Protein AF-0000000074626611 (afdb_homodimer)

Structure (mmCIF, N/CA/C/O backbone):
data_AF-0000000074626611-model_v1
#
loop_
_entity.id
_entity.type
_entity.pdbx_description
1 polymer 'F5/8 type C domain-containing protein'
#
loop_
_atom_site.group_PDB
_atom_site.id
_atom_site.type_symbol
_atom_site.label_atom_id
_atom_site.label_alt_id
_atom_site.label_comp_id
_atom_site.label_asym_id
_atom_site.label_entity_id
_atom_site.label_seq_id
_atom_site.pdbx_PDB_ins_code
_atom_site.Cartn_x
_atom_site.Cartn_y
_atom_site.Cartn_z
_atom_site.occupancy
_atom_site.B_iso_or_equiv
_atom_site.auth_seq_id
_atom_site.auth_comp_id
_atom_site.auth_asym_id
_atom_site.auth_atom_id
_atom_site.pdbx_PDB_model_num
ATOM 1 N N . ARG A 1 1 ? -5.703 -9.719 -15.398 1 90.56 1 ARG A N 1
ATOM 2 C CA . ARG A 1 1 ? -6.871 -9.852 -14.531 1 90.56 1 ARG A CA 1
ATOM 3 C C . ARG A 1 1 ? -6.562 -9.375 -13.117 1 90.56 1 ARG A C 1
ATOM 5 O O . ARG A 1 1 ? -5.52 -9.727 -12.555 1 90.56 1 ARG A O 1
ATOM 12 N N . ASN A 1 2 ? -7.426 -8.57 -12.578 1 96.38 2 ASN A N 1
ATOM 13 C CA . ASN A 1 2 ? -7.273 -8.117 -11.203 1 96.38 2 ASN A CA 1
ATOM 14 C C . ASN A 1 2 ? -7.855 -9.117 -10.211 1 96.38 2 ASN A C 1
ATOM 16 O O . ASN A 1 2 ? -9.062 -9.141 -9.984 1 96.38 2 ASN A O 1
ATOM 20 N N . VAL A 1 3 ? -7.059 -9.812 -9.555 1 96.94 3 VAL A N 1
ATOM 21 C CA . VAL A 1 3 ? -7.488 -10.883 -8.664 1 96.94 3 VAL A CA 1
ATOM 22 C C . VAL A 1 3 ? -7.785 -10.32 -7.277 1 96.94 3 VAL A C 1
ATOM 24 O O . VAL A 1 3 ? -8.344 -11.008 -6.422 1 96.94 3 VAL A O 1
ATOM 27 N N . ALA A 1 4 ? -7.371 -9.094 -7.004 1 97.56 4 ALA A N 1
ATOM 28 C CA . ALA A 1 4 ? -7.617 -8.469 -5.707 1 97.56 4 ALA A CA 1
ATOM 29 C C . ALA A 1 4 ? -9.055 -7.969 -5.609 1 97.56 4 ALA A C 1
ATOM 31 O O . ALA A 1 4 ? -9.547 -7.699 -4.512 1 97.56 4 ALA A O 1
ATOM 32 N N . LEU A 1 5 ? -9.719 -7.754 -6.797 1 97.25 5 LEU A N 1
ATOM 33 C CA . LEU A 1 5 ? -11.016 -7.102 -6.852 1 97.25 5 LEU A CA 1
ATOM 34 C C . LEU A 1 5 ? -12.016 -7.797 -5.934 1 97.25 5 LEU A C 1
ATOM 36 O O . LEU A 1 5 ? -12.297 -8.984 -6.098 1 97.25 5 LEU A O 1
ATOM 40 N N . LYS A 1 6 ? -12.477 -7.055 -4.887 1 97.19 6 LYS A N 1
ATOM 41 C CA . LYS A 1 6 ? -13.539 -7.438 -3.963 1 97.19 6 LYS A CA 1
ATOM 42 C C . LYS A 1 6 ? -13.133 -8.633 -3.113 1 97.19 6 LYS A C 1
ATOM 44 O O . LYS A 1 6 ? -13.977 -9.398 -2.648 1 97.19 6 LYS A O 1
ATOM 49 N N . GLN A 1 7 ? -11.812 -8.961 -3.033 1 98.12 7 GLN A N 1
ATOM 50 C CA . GLN A 1 7 ? -11.328 -9.984 -2.117 1 98.12 7 GLN A CA 1
ATOM 51 C C . GLN A 1 7 ? -11.383 -9.5 -0.671 1 98.12 7 GLN A C 1
ATOM 53 O O . GLN A 1 7 ? -11.648 -8.328 -0.412 1 98.12 7 GLN A O 1
ATOM 58 N N . SER A 1 8 ? -11.258 -10.438 0.218 1 98.25 8 SER A N 1
ATOM 59 C CA . SER A 1 8 ? -11.281 -10.125 1.643 1 98.25 8 SER A CA 1
ATOM 60 C C . SER A 1 8 ? -10.125 -9.211 2.033 1 98.25 8 SER A C 1
ATOM 62 O O . SER A 1 8 ? -8.992 -9.43 1.612 1 98.25 8 SER A O 1
ATOM 64 N N . THR A 1 9 ? -10.414 -8.188 2.789 1 98 9 THR A N 1
ATOM 65 C CA . THR A 1 9 ? -9.406 -7.262 3.299 1 98 9 THR A CA 1
ATOM 66 C C . THR A 1 9 ? -9.648 -6.957 4.773 1 98 9 THR A C 1
ATOM 68 O O . THR A 1 9 ? -10.766 -7.137 5.273 1 98 9 THR A O 1
ATOM 71 N N . ASN A 1 10 ? -8.609 -6.605 5.48 1 97.31 10 ASN A N 1
ATOM 72 C CA . ASN A 1 10 ? -8.617 -6.117 6.855 1 97.31 10 ASN A CA 1
ATOM 73 C C . ASN A 1 10 ? -7.57 -5.023 7.066 1 97.31 10 ASN A C 1
ATOM 75 O O . ASN A 1 10 ? -6.699 -4.82 6.223 1 97.31 10 ASN A O 1
ATOM 79 N N . GLN A 1 11 ? -7.738 -4.305 8.133 1 94.31 11 GLN A N 1
ATOM 80 C CA . GLN A 1 11 ? -6.734 -3.309 8.5 1 94.31 11 GLN A CA 1
ATOM 81 C C . GLN A 1 11 ? -6.656 -3.133 10.008 1 94.31 11 GLN A C 1
ATOM 83 O O . GLN A 1 11 ? -7.574 -3.531 10.734 1 94.31 11 GLN A O 1
ATOM 88 N N . SER A 1 12 ? -5.578 -2.631 10.445 1 91.81 12 SER A N 1
ATOM 89 C CA . SER A 1 12 ? -5.27 -2.586 11.867 1 91.81 12 SER A CA 1
ATOM 90 C C . SER A 1 12 ? -6.273 -1.724 12.625 1 91.81 12 SER A C 1
ATOM 92 O O . SER A 1 12 ? -6.562 -1.98 13.797 1 91.81 12 SER A O 1
ATOM 94 N N . SER A 1 13 ? -6.695 -0.647 11.992 1 90.06 13 SER A N 1
ATOM 95 C CA . SER A 1 13 ? -7.66 0.293 12.562 1 90.06 13 SER A CA 1
ATOM 96 C C . SER A 1 13 ? -8.328 1.122 11.469 1 90.06 13 SER A C 1
ATOM 98 O O . SER A 1 13 ? -7.945 1.041 10.297 1 90.06 13 SER A O 1
ATOM 100 N N . ASN A 1 14 ? -9.352 1.769 11.805 1 88.88 14 ASN A N 1
ATOM 101 C CA . ASN A 1 14 ? -9.984 2.725 10.906 1 88.88 14 ASN A CA 1
ATOM 102 C C . ASN A 1 14 ? -9.758 4.164 11.359 1 88.88 14 ASN A C 1
ATOM 104 O O . ASN A 1 14 ? -9.656 4.43 12.562 1 88.88 14 ASN A O 1
ATOM 108 N N . PHE A 1 15 ? -9.648 5.031 10.375 1 86.38 15 PHE A N 1
ATOM 109 C CA . PHE A 1 15 ? -9.578 6.449 10.719 1 86.38 15 PHE A CA 1
ATOM 110 C C . PHE A 1 15 ? -10.891 6.922 11.328 1 86.38 15 PHE A C 1
ATOM 112 O O . PHE A 1 15 ? -11.945 6.816 10.695 1 86.38 15 PHE A O 1
ATOM 119 N N . PRO A 1 16 ? -10.797 7.441 12.547 1 85.56 16 PRO A N 1
ATOM 120 C CA . PRO A 1 16 ? -12.031 7.656 13.305 1 85.56 16 PRO A CA 1
ATOM 121 C C . PRO A 1 16 ? -12.914 8.75 12.703 1 85.56 16 PRO A C 1
ATOM 123 O O . PRO A 1 16 ? -14.117 8.789 12.961 1 85.56 16 PRO A O 1
ATOM 126 N N . PHE A 1 17 ? -12.422 9.633 11.883 1 86.06 17 PHE A N 1
ATOM 127 C CA . PHE A 1 17 ? -13.203 10.758 11.375 1 86.06 17 PHE A CA 1
ATOM 128 C C . PHE A 1 17 ? -13.758 10.438 9.992 1 86.06 17 PHE A C 1
ATOM 130 O O . PHE A 1 17 ? -14.281 11.328 9.305 1 86.06 17 PHE A O 1
ATOM 137 N N . TRP A 1 18 ? -13.602 9.258 9.516 1 86 18 TRP A N 1
ATOM 138 C CA . TRP A 1 18 ? -14.172 8.805 8.258 1 86 18 TRP A CA 1
ATOM 139 C C . TRP A 1 18 ? -15.312 7.816 8.5 1 86 18 TRP A C 1
ATOM 141 O O . TRP A 1 18 ? -15.375 7.18 9.547 1 86 18 TRP A O 1
ATOM 151 N N . PRO A 1 19 ? -16.219 7.734 7.551 1 88.44 19 PRO A N 1
ATOM 152 C CA . PRO A 1 19 ? -17.297 6.758 7.711 1 88.44 19 PRO A CA 1
ATOM 153 C C . PRO A 1 19 ? -16.797 5.316 7.727 1 88.44 19 PRO A C 1
ATOM 155 O O . PRO A 1 19 ? -15.75 5.023 7.152 1 88.44 19 PRO A O 1
ATOM 158 N N . PRO A 1 20 ? -17.594 4.426 8.359 1 85.38 20 PRO A N 1
ATOM 159 C CA . PRO A 1 20 ? -17.203 3.018 8.43 1 85.38 20 PRO A CA 1
ATOM 160 C C . PRO A 1 20 ? -17.016 2.389 7.051 1 85.38 20 PRO A C 1
ATOM 162 O O . PRO A 1 20 ? -16.281 1.413 6.906 1 85.38 20 PRO A O 1
ATOM 165 N N . GLU A 1 21 ? -17.656 2.947 6.055 1 85.88 21 GLU A N 1
ATOM 166 C CA . GLU A 1 21 ? -17.578 2.422 4.695 1 85.88 21 GLU A CA 1
ATOM 167 C C . GLU A 1 21 ? -16.203 2.688 4.078 1 85.88 21 GLU A C 1
ATOM 169 O O . GLU A 1 21 ? -15.852 2.1 3.051 1 85.88 21 GLU A O 1
ATOM 174 N N . SER A 1 22 ? -15.461 3.607 4.73 1 85.12 22 SER A N 1
ATOM 175 C CA . SER A 1 22 ? -14.102 3.893 4.277 1 85.12 22 SER A CA 1
ATOM 176 C C . SER A 1 22 ? -13.102 2.895 4.852 1 85.12 22 SER A C 1
ATOM 178 O O . SER A 1 22 ? -12.031 3.281 5.32 1 85.12 22 SER A O 1
ATOM 180 N N . GLY A 1 23 ? -13.508 1.649 4.887 1 90.94 23 GLY A N 1
ATOM 181 C CA . GLY A 1 23 ? -12.688 0.62 5.5 1 90.94 23 GLY A CA 1
ATOM 182 C C . GLY A 1 23 ? -11.711 -0.021 4.535 1 90.94 23 GLY A C 1
ATOM 183 O O . GLY A 1 23 ? -11.406 0.547 3.482 1 90.94 23 GLY A O 1
ATOM 184 N N . ALA A 1 24 ? -11.195 -1.155 4.844 1 95.12 24 ALA A N 1
ATOM 185 C CA . ALA A 1 24 ? -10.133 -1.854 4.133 1 95.12 24 ALA A CA 1
ATOM 186 C C . ALA A 1 24 ? -10.562 -2.221 2.715 1 95.12 24 ALA A C 1
ATOM 188 O O . ALA A 1 24 ? -9.75 -2.205 1.786 1 95.12 24 ALA A O 1
ATOM 189 N N . SER A 1 25 ? -11.836 -2.414 2.5 1 95.81 25 SER A N 1
ATOM 190 C CA . SER A 1 25 ? -12.328 -2.967 1.242 1 95.81 25 SER A CA 1
ATOM 191 C C . SER A 1 25 ? -12.305 -1.921 0.133 1 95.81 25 SER A C 1
ATOM 193 O O . SER A 1 25 ? -12.375 -2.262 -1.05 1 95.81 25 SER A O 1
ATOM 195 N N . VAL A 1 26 ? -12.258 -0.62 0.477 1 93.12 26 VAL A N 1
ATOM 196 C CA . VAL A 1 26 ? -12.289 0.437 -0.528 1 93.12 26 VAL A CA 1
ATOM 197 C C . VAL A 1 26 ? -11.023 0.383 -1.379 1 93.12 26 VAL A C 1
ATOM 199 O O . VAL A 1 26 ? -11.008 0.864 -2.514 1 93.12 26 VAL A O 1
ATOM 202 N N . ALA A 1 27 ? -10 -0.263 -0.872 1 93.25 27 ALA A N 1
ATOM 203 C CA . ALA A 1 27 ? -8.727 -0.346 -1.583 1 93.25 27 ALA A CA 1
ATOM 204 C C . ALA A 1 27 ? -8.789 -1.384 -2.699 1 93.25 27 ALA A C 1
ATOM 206 O O . ALA A 1 27 ? -7.883 -1.464 -3.533 1 93.25 27 ALA A O 1
ATOM 207 N N . VAL A 1 28 ? -9.859 -2.279 -2.719 1 96.5 28 VAL A N 1
ATOM 208 C CA . VAL A 1 28 ? -9.906 -3.338 -3.721 1 96.5 28 VAL A CA 1
ATOM 209 C C . VAL A 1 28 ? -11.266 -3.334 -4.418 1 96.5 28 VAL A C 1
ATOM 211 O O . VAL A 1 28 ? -11.781 -4.391 -4.789 1 96.5 28 VAL A O 1
ATOM 214 N N . ASP A 1 29 ? -11.828 -2.121 -4.504 1 94.12 29 ASP A N 1
ATOM 215 C CA . ASP A 1 29 ? -13.156 -2.012 -5.09 1 94.12 29 ASP A CA 1
ATOM 216 C C . ASP A 1 29 ? -13.078 -1.745 -6.594 1 94.12 29 ASP A C 1
ATOM 218 O O . ASP A 1 29 ? -14.102 -1.569 -7.258 1 94.12 29 ASP A O 1
ATOM 222 N N . GLY A 1 30 ? -11.828 -1.655 -7.152 1 91.44 30 GLY A N 1
ATOM 223 C CA . GLY A 1 30 ? -11.633 -1.506 -8.586 1 91.44 30 GLY A CA 1
ATOM 224 C C . GLY A 1 30 ? -11.594 -0.058 -9.039 1 91.44 30 GLY A C 1
ATOM 225 O O . GLY A 1 30 ? -11.352 0.227 -10.211 1 91.44 30 GLY A O 1
ATOM 226 N N . ARG A 1 31 ? -11.812 0.905 -8.125 1 86.38 31 ARG A N 1
ATOM 227 C CA . ARG A 1 31 ? -11.781 2.328 -8.445 1 86.38 31 ARG A CA 1
ATOM 228 C C . ARG A 1 31 ? -10.422 2.938 -8.125 1 86.38 31 ARG A C 1
ATOM 230 O O . ARG A 1 31 ? -10.031 3.006 -6.957 1 86.38 31 ARG A O 1
ATOM 237 N N . THR A 1 32 ? -9.672 3.217 -9.094 1 82.56 32 THR A N 1
ATOM 238 C CA . THR A 1 32 ? -8.305 3.695 -8.906 1 82.56 32 THR A CA 1
ATOM 239 C C . THR A 1 32 ? -8.195 5.176 -9.266 1 82.56 32 THR A C 1
ATOM 241 O O . THR A 1 32 ? -7.113 5.758 -9.203 1 82.56 32 THR A O 1
ATOM 244 N N . GLY A 1 33 ? -9.281 5.762 -9.594 1 73.75 33 GLY A N 1
ATOM 245 C CA . GLY A 1 33 ? -9.258 7.148 -10.023 1 73.75 33 GLY A CA 1
ATOM 246 C C . GLY A 1 33 ? -9.188 8.133 -8.875 1 73.75 33 GLY A C 1
ATOM 247 O O . GLY A 1 33 ? -9.328 7.742 -7.711 1 73.75 33 GLY A O 1
ATOM 248 N N . VAL A 1 34 ? -8.75 9.32 -9.273 1 65.81 34 VAL A N 1
ATOM 249 C CA . VAL A 1 34 ? -8.711 10.438 -8.336 1 65.81 34 VAL A CA 1
ATOM 250 C C . VAL A 1 34 ? -10.125 10.914 -8.031 1 65.81 34 VAL A C 1
ATOM 252 O O . VAL A 1 34 ? -10.969 11 -8.93 1 65.81 34 VAL A O 1
ATOM 255 N N . SER A 1 35 ? -10.484 10.797 -6.738 1 67.88 35 SER A N 1
ATOM 256 C CA . SER A 1 35 ? -11.797 11.328 -6.383 1 67.88 35 SER A CA 1
ATOM 257 C C . SER A 1 35 ? -11.672 12.469 -5.375 1 67.88 35 SER A C 1
ATOM 259 O O . SER A 1 35 ? -10.711 12.523 -4.602 1 67.88 35 SER A O 1
ATOM 261 N N . GLU A 1 36 ? -12.609 13.383 -5.57 1 69.31 36 GLU A N 1
ATOM 262 C CA . GLU A 1 36 ? -12.695 14.484 -4.617 1 69.31 36 GLU A CA 1
ATOM 263 C C . GLU A 1 36 ? -13.062 13.977 -3.223 1 69.31 36 GLU A C 1
ATOM 265 O O . GLU A 1 36 ? -12.703 14.602 -2.219 1 69.31 36 GLU A O 1
ATOM 270 N N . ASP A 1 37 ? -13.789 12.883 -3.23 1 78.69 37 ASP A N 1
ATOM 271 C CA . ASP A 1 37 ? -14.148 12.328 -1.931 1 78.69 37 ASP A CA 1
ATOM 272 C C . ASP A 1 37 ? -13.25 11.156 -1.561 1 78.69 37 ASP A C 1
ATOM 274 O O . ASP A 1 37 ? -13.625 9.992 -1.737 1 78.69 37 ASP A O 1
ATOM 278 N N . VAL A 1 38 ? -12.188 11.438 -1.008 1 77.94 38 VAL A N 1
ATOM 279 C CA . VAL A 1 38 ? -11.172 10.445 -0.688 1 77.94 38 VAL A CA 1
ATOM 280 C C . VAL A 1 38 ? -11.734 9.438 0.319 1 77.94 38 VAL A C 1
ATOM 282 O O . VAL A 1 38 ? -11.2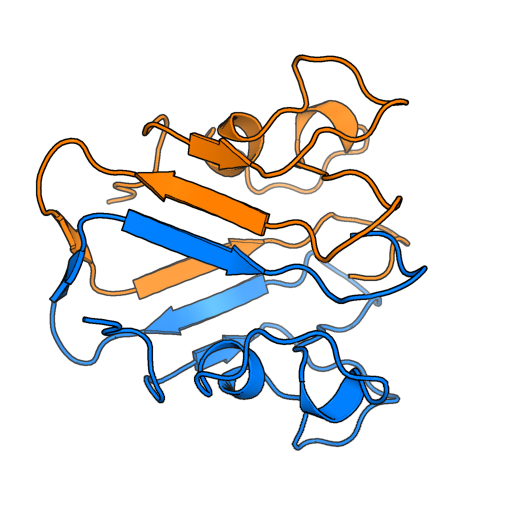81 8.297 0.379 1 77.94 38 VAL A O 1
ATOM 285 N N . ARG A 1 39 ? -12.789 9.805 1.05 1 80.5 39 ARG A N 1
ATOM 286 C CA . ARG A 1 39 ? -13.344 8.945 2.088 1 80.5 39 ARG A CA 1
ATOM 287 C C . ARG A 1 39 ? -14.031 7.727 1.479 1 80.5 39 ARG A C 1
ATOM 289 O O . ARG A 1 39 ? -14.195 6.703 2.146 1 80.5 39 ARG A O 1
ATOM 296 N N . SER A 1 40 ?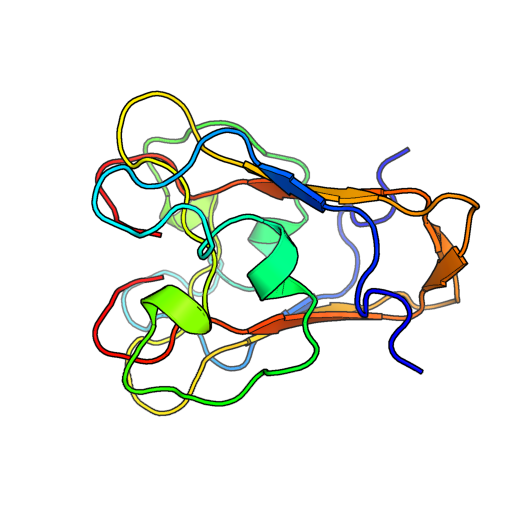 -14.406 7.867 0.247 1 83.69 40 SER A N 1
ATOM 297 C CA . SER A 1 40 ? -15.117 6.77 -0.399 1 83.69 40 SER A CA 1
ATOM 298 C C . SER A 1 40 ? -14.227 6.062 -1.421 1 83.69 40 SER A C 1
ATOM 300 O O . SER A 1 40 ? -14.648 5.082 -2.039 1 83.69 40 SER A O 1
ATOM 302 N N . THR A 1 41 ? -13.031 6.559 -1.53 1 84.5 41 THR A N 1
ATOM 303 C CA . THR A 1 41 ? -12.219 6.004 -2.604 1 84.5 41 THR A CA 1
ATOM 304 C C . THR A 1 41 ? -10.859 5.555 -2.07 1 84.5 41 THR A C 1
ATOM 306 O O . THR A 1 41 ? -10.062 4.961 -2.803 1 84.5 41 THR A O 1
ATOM 309 N N . CYS A 1 42 ? -10.57 5.879 -0.798 1 87.5 42 CYS A N 1
ATOM 310 C CA . CYS A 1 42 ? -9.297 5.496 -0.201 1 87.5 42 CYS A CA 1
ATOM 311 C C . CYS A 1 42 ? -9.5 4.875 1.174 1 87.5 42 CYS A C 1
ATOM 313 O O . CYS A 1 42 ? -10.461 5.207 1.874 1 87.5 42 CYS A O 1
ATOM 315 N N . THR A 1 43 ? -8.656 3.945 1.514 1 88.38 43 THR A N 1
ATOM 316 C CA . THR A 1 43 ? -8.609 3.42 2.873 1 88.38 43 THR A CA 1
ATOM 317 C C . THR A 1 43 ? -7.633 4.215 3.732 1 88.38 43 THR A C 1
ATOM 319 O O . THR A 1 43 ? -6.688 4.809 3.215 1 88.38 43 THR A O 1
ATOM 322 N N . HIS A 1 44 ? -7.941 4.25 4.992 1 86.06 44 HIS A N 1
ATOM 323 C CA . HIS A 1 44 ? -7.113 5 5.934 1 86.06 44 HIS A CA 1
ATOM 324 C C . HIS A 1 44 ? -7.172 4.383 7.328 1 86.06 44 HIS A C 1
ATOM 326 O O . HIS A 1 44 ? -8.258 4.109 7.848 1 86.06 44 HIS A O 1
ATOM 332 N N . THR A 1 45 ? -6 4.105 7.879 1 88.5 45 THR A N 1
ATOM 333 C CA . THR A 1 45 ? -5.953 3.65 9.258 1 88.5 45 THR A CA 1
ATOM 334 C C . THR A 1 45 ? -5.852 4.832 10.219 1 88.5 45 THR A C 1
ATOM 336 O O . THR A 1 45 ? -5.684 5.977 9.789 1 88.5 45 THR A O 1
ATOM 339 N N . SER A 1 46 ? -5.945 4.527 11.469 1 83.19 46 SER A N 1
ATOM 340 C CA . SER A 1 46 ? -5.82 5.566 12.492 1 83.19 46 SER A CA 1
ATOM 341 C C . SER A 1 46 ? -4.41 6.141 12.523 1 83.19 46 SER A C 1
ATOM 343 O O . SER A 1 46 ? -3.443 5.449 12.195 1 83.19 46 SER A O 1
ATOM 345 N N . ASN A 1 47 ? -4.348 7.406 12.758 1 75.38 47 ASN A N 1
ATOM 346 C CA . ASN A 1 47 ? -3.039 8.031 12.93 1 75.38 47 ASN A CA 1
ATOM 347 C C . ASN A 1 47 ? -2.568 7.965 14.383 1 75.38 47 ASN A C 1
ATOM 349 O O . ASN A 1 47 ? -1.551 8.562 14.734 1 75.38 47 ASN A O 1
ATOM 353 N N . GLN A 1 48 ? -3.402 7.375 15.086 1 71.38 48 GLN A N 1
ATOM 354 C CA . GLN A 1 48 ? -3.078 7.25 16.5 1 71.38 48 GLN A CA 1
ATOM 355 C C . GLN A 1 48 ? -2.451 5.895 16.812 1 71.38 48 GLN A C 1
ATOM 357 O O . GLN A 1 48 ? -2.895 4.867 16.281 1 71.38 48 GLN A O 1
ATOM 362 N N . GLY A 1 49 ? -1.345 5.914 17.453 1 64 49 GLY A N 1
ATOM 363 C CA . GLY A 1 49 ? -0.773 4.668 17.953 1 64 49 GLY A CA 1
ATOM 364 C C . GLY A 1 49 ? 0.32 4.121 17.047 1 64 49 GLY A C 1
ATOM 365 O O . GLY A 1 49 ? 1.106 4.883 16.484 1 64 49 GLY A O 1
ATOM 366 N N . SER A 1 50 ? 0.319 2.674 17.031 1 65.75 50 SER A N 1
ATOM 367 C CA . SER A 1 50 ? 1.358 1.938 16.312 1 65.75 50 SER A CA 1
ATOM 368 C C . SER A 1 50 ? 1.151 2.014 14.805 1 65.75 50 SER A C 1
ATOM 370 O O . SER A 1 50 ? 0.111 2.482 14.336 1 65.75 50 SER A O 1
ATOM 372 N N . HIS A 1 51 ? 2.012 1.478 14.078 1 72.94 51 HIS A N 1
ATOM 373 C CA . HIS A 1 51 ? 1.998 1.394 12.625 1 72.94 51 HIS A CA 1
ATOM 374 C C . HIS A 1 51 ? 0.757 0.661 12.125 1 72.94 51 HIS A C 1
ATOM 376 O O . HIS A 1 51 ? 0.544 -0.507 12.461 1 72.94 51 HIS A O 1
ATOM 382 N N . GLY A 1 52 ? -0.07 1.42 11.508 1 85.25 52 GLY A N 1
ATOM 383 C CA . GLY A 1 52 ? -1.213 0.778 10.883 1 85.25 52 GLY A CA 1
ATOM 384 C C . GLY A 1 52 ? -0.826 -0.144 9.742 1 85.25 52 GLY A C 1
ATOM 385 O O . GLY A 1 52 ? 0.284 -0.052 9.211 1 85.25 52 GLY A O 1
ATOM 386 N N . TRP A 1 53 ? -1.591 -1.077 9.523 1 91.25 53 TRP A N 1
ATOM 387 C CA . TRP A 1 53 ? -1.376 -1.956 8.383 1 91.25 53 TRP A CA 1
ATOM 388 C C . TRP A 1 53 ? -2.688 -2.232 7.652 1 91.25 53 TRP A C 1
ATOM 390 O O . TRP A 1 53 ? -3.768 -2.078 8.227 1 91.25 53 TRP A O 1
ATOM 400 N N . TRP A 1 54 ? -2.615 -2.512 6.402 1 94.06 54 TRP A N 1
ATOM 401 C CA . TRP A 1 54 ? -3.682 -2.996 5.531 1 94.06 54 TRP A CA 1
ATOM 402 C C . TRP A 1 54 ? -3.326 -4.355 4.938 1 94.06 54 TRP A C 1
ATOM 404 O O . TRP A 1 54 ? -2.178 -4.594 4.559 1 94.06 54 TRP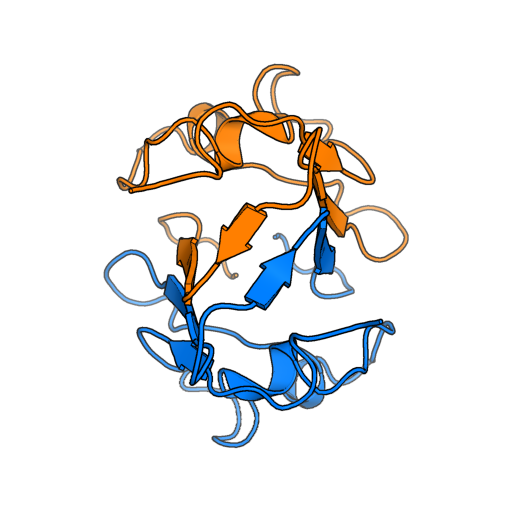 A O 1
ATOM 414 N N . ARG A 1 55 ? -4.391 -5.258 4.875 1 97.56 55 ARG A N 1
ATOM 415 C CA . ARG A 1 55 ? -4.113 -6.625 4.453 1 97.56 55 ARG A CA 1
ATOM 416 C C . ARG A 1 55 ? -5.141 -7.102 3.43 1 97.56 55 ARG A C 1
ATOM 418 O O . ARG A 1 55 ? -6.336 -6.824 3.568 1 97.56 55 ARG A O 1
ATOM 425 N N . LEU A 1 56 ? -4.664 -7.695 2.416 1 98.19 56 LEU A N 1
ATOM 426 C CA . LEU A 1 56 ? -5.453 -8.406 1.421 1 98.19 56 LEU A CA 1
ATOM 427 C C . LEU A 1 56 ? -5.285 -9.914 1.572 1 98.19 56 LEU A C 1
ATOM 429 O O . LEU A 1 56 ? -4.164 -10.414 1.715 1 98.19 56 LEU A O 1
ATOM 433 N N . MET A 1 57 ? -6.402 -10.641 1.565 1 98.38 57 MET A N 1
ATOM 434 C CA . MET A 1 57 ? -6.371 -12.094 1.747 1 98.38 57 MET A CA 1
ATOM 435 C C . MET A 1 57 ? -7.125 -12.797 0.624 1 98.38 57 MET A C 1
ATOM 437 O O . MET A 1 57 ? -8.211 -12.367 0.237 1 98.38 57 MET A O 1
ATOM 441 N N . PHE A 1 58 ? -6.562 -13.828 0.183 1 98 58 PHE A N 1
ATOM 442 C CA . PHE A 1 58 ? -7.207 -14.711 -0.783 1 98 58 PHE A CA 1
ATOM 443 C C . PHE A 1 58 ? -7.695 -15.984 -0.111 1 98 58 PHE A C 1
ATOM 445 O O . PHE A 1 58 ? -7.062 -16.484 0.822 1 98 58 PHE A O 1
ATOM 452 N N . SER A 1 59 ? -8.844 -16.5 -0.523 1 97.5 59 SER A N 1
ATOM 453 C CA . SER A 1 59 ? -9.391 -17.734 0.037 1 97.5 59 SER A CA 1
ATOM 454 C C . SER A 1 59 ? -8.562 -18.953 -0.364 1 97.5 59 SER A C 1
ATOM 456 O O . SER A 1 59 ? -8.625 -20 0.283 1 97.5 59 SER A O 1
ATOM 458 N N . GLN A 1 60 ? -7.863 -18.891 -1.493 1 97.44 60 GLN A N 1
ATOM 459 C CA . GLN A 1 60 ? -6.914 -19.859 -2.023 1 97.44 60 GLN A CA 1
ATOM 460 C C . GLN A 1 60 ? -5.715 -19.172 -2.66 1 97.44 60 GLN A C 1
ATOM 462 O O . GLN A 1 60 ? -5.797 -18 -3.043 1 97.44 60 GLN A O 1
ATOM 467 N N . PRO A 1 61 ? -4.613 -19.969 -2.686 1 97.38 61 PRO A N 1
ATOM 468 C CA . PRO A 1 61 ? -3.465 -19.344 -3.352 1 97.38 61 PRO A CA 1
ATOM 469 C C . PRO A 1 61 ? -3.783 -18.891 -4.773 1 97.38 61 PRO A C 1
ATOM 471 O O . PRO A 1 61 ? -4.484 -19.578 -5.508 1 97.38 61 PRO A O 1
ATOM 474 N N . VAL A 1 62 ? -3.314 -17.75 -5.113 1 97.56 62 VAL A N 1
ATOM 475 C CA . VAL A 1 62 ? -3.543 -17.156 -6.43 1 97.56 62 VAL A CA 1
ATOM 476 C C . VAL A 1 62 ? -2.207 -16.812 -7.082 1 97.56 62 VAL A C 1
ATOM 478 O O . VAL A 1 62 ? -1.292 -16.328 -6.414 1 97.56 62 VAL A O 1
ATOM 481 N N . ASP A 1 63 ? -2.105 -17.047 -8.336 1 97.31 63 ASP A N 1
ATOM 482 C CA . ASP A 1 63 ? -0.931 -16.656 -9.109 1 97.31 63 ASP A CA 1
ATOM 483 C C . ASP A 1 63 ? -0.895 -15.133 -9.32 1 97.31 63 ASP A C 1
ATOM 485 O O . ASP A 1 63 ? -1.819 -14.562 -9.898 1 97.31 63 ASP A O 1
ATOM 489 N N . VAL A 1 64 ? 0.147 -14.555 -8.875 1 97.81 64 VAL A N 1
ATOM 490 C CA . VAL A 1 64 ? 0.315 -13.109 -9.023 1 97.81 64 VAL A CA 1
ATOM 491 C C . VAL A 1 64 ? 1.61 -12.812 -9.773 1 97.81 64 VAL A C 1
ATOM 493 O O . VAL A 1 64 ? 2.654 -13.398 -9.477 1 97.81 64 VAL A O 1
ATOM 496 N N . THR A 1 65 ? 1.535 -11.938 -10.75 1 97.81 65 THR A N 1
ATOM 497 C CA . THR A 1 65 ? 2.729 -11.531 -11.477 1 97.81 65 THR A CA 1
ATOM 498 C C . THR A 1 65 ? 3.172 -10.133 -11.055 1 97.81 65 THR A C 1
ATOM 500 O O . THR A 1 65 ? 4.352 -9.789 -11.164 1 97.81 65 THR A O 1
ATOM 503 N N . TRP A 1 66 ? 2.217 -9.352 -10.719 1 97.44 66 TRP A N 1
ATOM 504 C CA . TRP A 1 66 ? 2.551 -8.016 -10.227 1 97.44 66 TRP A CA 1
ATOM 505 C C . TRP A 1 66 ? 1.427 -7.453 -9.367 1 97.44 66 TRP A C 1
ATOM 507 O O . TRP A 1 66 ? 0.317 -7.992 -9.352 1 97.44 66 TRP A O 1
ATOM 517 N N . PHE A 1 67 ? 1.71 -6.477 -8.547 1 96.38 67 PHE A N 1
ATOM 518 C CA . PHE A 1 67 ? 0.806 -5.758 -7.66 1 96.38 67 PHE A CA 1
ATOM 519 C C . PHE A 1 67 ? 1.047 -4.258 -7.742 1 96.38 67 PHE A C 1
ATOM 521 O O . PHE A 1 67 ? 2.193 -3.809 -7.812 1 96.38 67 PHE A O 1
ATOM 528 N N . GLN A 1 68 ? -0.106 -3.492 -7.727 1 95.88 68 GLN A N 1
ATOM 529 C CA . GLN A 1 68 ? 0.042 -2.041 -7.746 1 95.88 68 GLN A CA 1
ATOM 530 C C . GLN A 1 68 ? -0.848 -1.381 -6.699 1 95.88 68 GLN A C 1
ATOM 532 O O . GLN A 1 68 ? -2.002 -1.774 -6.52 1 95.88 68 GLN A O 1
ATOM 537 N N . ILE A 1 69 ? -0.29 -0.413 -6.043 1 93 69 ILE A N 1
ATOM 538 C CA . ILE A 1 69 ? -0.991 0.417 -5.066 1 93 69 ILE A CA 1
ATOM 539 C C . ILE A 1 69 ? -1.068 1.854 -5.574 1 93 69 ILE A C 1
ATOM 541 O O . I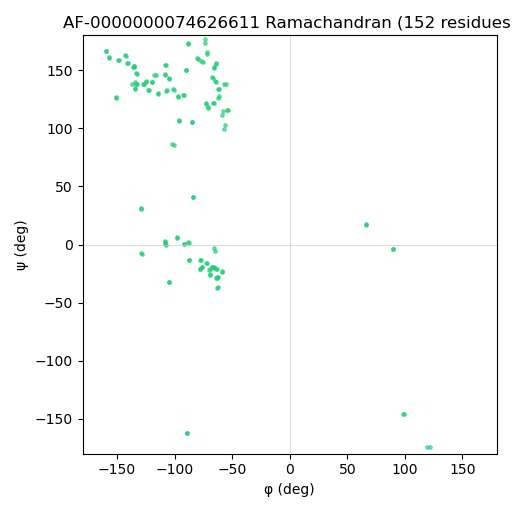LE A 1 69 ? -0.069 2.412 -6.035 1 93 69 ILE A O 1
ATOM 545 N N . TYR A 1 70 ? -2.252 2.402 -5.559 1 90.06 70 TYR A N 1
ATOM 546 C CA . TYR A 1 70 ? -2.453 3.797 -5.93 1 90.06 70 TYR A CA 1
ATOM 547 C C . TYR A 1 70 ? -2.592 4.68 -4.695 1 90.06 70 TYR A C 1
ATOM 549 O O . TYR A 1 70 ? -3.316 4.332 -3.758 1 90.06 70 TYR A O 1
ATOM 557 N N . ASN A 1 71 ? -1.857 5.777 -4.742 1 84.31 71 ASN A N 1
ATOM 558 C CA . ASN A 1 71 ? -1.922 6.715 -3.627 1 84.31 71 ASN A CA 1
ATOM 559 C C . ASN A 1 71 ? -3.197 7.551 -3.672 1 84.31 71 ASN A C 1
ATOM 561 O O . ASN A 1 71 ? -3.84 7.656 -4.719 1 84.31 71 ASN A O 1
ATOM 565 N N . ARG A 1 72 ? -3.504 8.047 -2.443 1 76.25 72 ARG A N 1
ATOM 566 C CA . ARG A 1 72 ? -4.613 8.992 -2.365 1 76.25 72 ARG A CA 1
ATOM 567 C C . ARG A 1 72 ? -4.324 10.242 -3.184 1 76.25 72 ARG A C 1
ATOM 569 O O . ARG A 1 72 ? -3.168 10.648 -3.324 1 76.25 72 ARG A O 1
ATOM 576 N N . ASP A 1 73 ? -5.242 10.5 -3.982 1 63.88 73 ASP A N 1
ATOM 577 C CA . ASP A 1 73 ? -5.102 11.766 -4.691 1 63.88 73 ASP A CA 1
ATOM 578 C C . ASP A 1 73 ? -5.18 12.945 -3.727 1 63.88 73 ASP A C 1
ATOM 580 O O . ASP A 1 73 ? -5.75 12.828 -2.641 1 63.88 73 ASP A O 1
ATOM 584 N N . GLY A 1 74 ? -4.277 13.898 -4.078 1 58.16 74 GLY A N 1
ATOM 585 C CA . GLY A 1 74 ? -4.414 15.172 -3.391 1 58.16 74 GLY A CA 1
ATOM 586 C C . GLY A 1 74 ? -3.184 15.555 -2.588 1 58.16 74 GLY A C 1
ATOM 587 O O . GLY A 1 74 ? -2.111 14.977 -2.775 1 58.16 74 GLY A O 1
ATOM 588 N N . LYS A 1 75 ? -3.467 16.609 -1.955 1 52.03 75 LYS A N 1
ATOM 589 C CA . LYS A 1 75 ? -2.432 17.312 -1.207 1 52.03 75 LYS A CA 1
ATOM 590 C C . LYS A 1 75 ? -1.907 16.469 -0.055 1 52.03 75 LYS A C 1
ATOM 592 O O . LYS A 1 75 ? -1.104 16.938 0.755 1 52.03 75 LYS A O 1
ATOM 597 N N . VAL A 1 76 ? -2.627 15.328 0.043 1 52.03 76 VAL A N 1
ATOM 598 C CA . VAL A 1 76 ? -2.236 14.727 1.312 1 52.03 76 VAL A CA 1
ATOM 599 C C . VAL A 1 76 ? -1.08 13.75 1.087 1 52.03 76 VAL A C 1
ATOM 601 O O . VAL A 1 76 ? -0.971 13.141 0.02 1 52.03 76 VAL A O 1
ATOM 604 N N . PHE A 1 77 ? -0.021 13.883 1.848 1 53.09 77 PHE A N 1
ATOM 605 C CA . PHE A 1 77 ? 1.279 13.227 1.889 1 53.09 77 PHE A CA 1
ATOM 606 C C . PHE A 1 77 ? 1.119 11.719 2.059 1 53.09 77 PHE A C 1
ATOM 608 O O . PHE A 1 77 ? 0.199 11.258 2.738 1 53.09 77 PHE A O 1
ATOM 615 N N . THR A 1 78 ? 1.202 10.992 1.071 1 49.41 78 THR A N 1
ATOM 616 C CA . THR A 1 78 ? 1.569 9.617 1.394 1 49.41 78 THR A CA 1
ATOM 617 C C . THR A 1 78 ? 3.027 9.539 1.837 1 49.41 78 THR A C 1
ATOM 619 O O . THR A 1 78 ? 3.885 10.242 1.298 1 49.41 78 THR A O 1
ATOM 622 N N . ARG B 1 1 ? 6.133 -17.547 3.986 1 90.62 1 ARG B N 1
ATOM 623 C CA . ARG B 1 1 ? 7.289 -17 3.279 1 90.62 1 ARG B CA 1
ATOM 624 C C . ARG B 1 1 ? 6.953 -15.68 2.598 1 90.62 1 ARG B C 1
ATOM 626 O O . ARG B 1 1 ? 5.906 -15.562 1.954 1 90.62 1 ARG B O 1
ATOM 633 N N . ASN B 1 2 ? 7.805 -14.711 2.773 1 96.44 2 ASN B N 1
ATOM 634 C CA . ASN B 1 2 ? 7.625 -13.422 2.111 1 96.44 2 ASN B CA 1
ATOM 635 C C . ASN B 1 2 ? 8.211 -13.43 0.703 1 96.44 2 ASN B C 1
ATOM 637 O O . ASN B 1 2 ? 9.422 -13.273 0.53 1 96.44 2 ASN B O 1
ATOM 641 N N . VAL B 1 3 ? 7.418 -13.477 -0.252 1 97 3 VAL B N 1
ATOM 642 C CA . VAL B 1 3 ? 7.859 -13.609 -1.638 1 97 3 VAL B CA 1
ATOM 643 C C . VAL B 1 3 ? 8.133 -12.227 -2.227 1 97 3 VAL B C 1
ATOM 645 O O . VAL B 1 3 ? 8.695 -12.1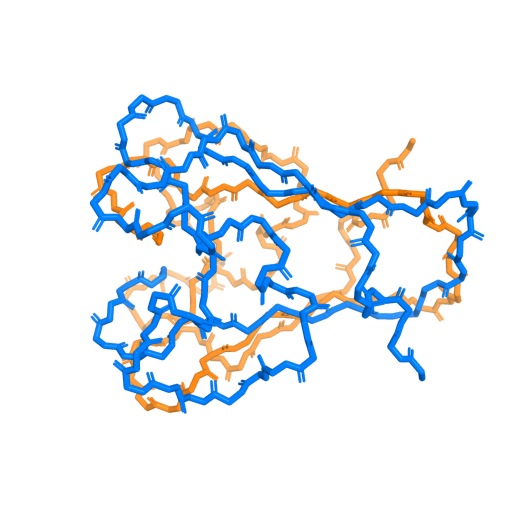17 -3.32 1 97 3 VAL B O 1
ATOM 648 N N . ALA B 1 4 ? 7.703 -11.172 -1.567 1 97.5 4 ALA B N 1
ATOM 649 C CA . ALA B 1 4 ? 7.934 -9.812 -2.053 1 97.5 4 ALA B CA 1
ATOM 650 C C . ALA B 1 4 ? 9.359 -9.367 -1.763 1 97.5 4 ALA B C 1
ATOM 652 O O . ALA B 1 4 ? 9.844 -8.398 -2.354 1 97.5 4 ALA B O 1
ATOM 653 N N . LEU B 1 5 ? 10.023 -10.039 -0.76 1 97.31 5 LEU B N 1
ATOM 654 C CA . LEU B 1 5 ? 11.312 -9.586 -0.252 1 97.31 5 LEU B CA 1
ATOM 655 C C . LEU B 1 5 ? 12.32 -9.43 -1.389 1 97.31 5 LEU B C 1
ATOM 657 O O . LEU B 1 5 ? 12.617 -10.391 -2.102 1 97.31 5 LEU B O 1
ATOM 661 N N . LYS B 1 6 ? 12.766 -8.164 -1.618 1 97.19 6 LYS B N 1
ATOM 662 C CA . LYS B 1 6 ? 13.828 -7.77 -2.537 1 97.19 6 LYS B CA 1
ATOM 663 C C . LYS B 1 6 ? 13.43 -8.039 -3.986 1 97.19 6 LYS B C 1
ATOM 665 O O . LYS B 1 6 ? 14.297 -8.234 -4.848 1 97.19 6 LYS B O 1
ATOM 670 N N . GLN B 1 7 ? 12.125 -8.234 -4.285 1 98.12 7 GLN B N 1
ATOM 671 C CA . GLN B 1 7 ? 11.641 -8.336 -5.66 1 98.12 7 GLN B CA 1
ATOM 672 C C . GLN B 1 7 ? 11.68 -6.98 -6.355 1 98.12 7 GLN B C 1
ATOM 674 O O . GLN B 1 7 ? 11.93 -5.953 -5.719 1 98.12 7 GLN B O 1
ATOM 679 N N . SER B 1 8 ? 11.578 -7.023 -7.648 1 98.25 8 SER B N 1
ATOM 680 C CA . SER B 1 8 ? 11.594 -5.805 -8.445 1 98.25 8 SER B CA 1
ATOM 681 C C . SER B 1 8 ? 10.422 -4.898 -8.094 1 98.25 8 SER B C 1
ATOM 683 O O . SER B 1 8 ? 9.289 -5.363 -7.953 1 98.25 8 SER B O 1
ATOM 685 N N . THR B 1 9 ? 10.688 -3.629 -7.914 1 97.94 9 THR B N 1
ATOM 686 C CA . THR B 1 9 ? 9.664 -2.627 -7.637 1 97.94 9 THR B CA 1
ATOM 687 C C . THR B 1 9 ? 9.891 -1.375 -8.477 1 97.94 9 THR B C 1
ATOM 689 O O . THR B 1 9 ? 11 -1.135 -8.953 1 97.94 9 THR B O 1
ATOM 692 N N . ASN B 1 10 ? 8.844 -0.651 -8.75 1 97.25 10 ASN B N 1
ATOM 693 C CA . ASN B 1 10 ? 8.836 0.66 -9.391 1 97.25 10 ASN B CA 1
ATOM 694 C C . ASN B 1 10 ? 7.77 1.569 -8.789 1 97.25 10 ASN B C 1
ATOM 696 O O . ASN B 1 10 ? 6.895 1.106 -8.055 1 97.25 10 ASN B O 1
ATOM 700 N N . GLN B 1 11 ? 7.922 2.836 -9.031 1 94.31 11 GLN B N 1
ATOM 701 C CA . GLN B 1 11 ? 6.898 3.785 -8.609 1 94.31 11 GLN B CA 1
ATOM 702 C C . GLN B 1 11 ? 6.812 4.969 -9.57 1 94.31 11 GLN B C 1
ATOM 704 O O . GLN B 1 11 ? 7.73 5.203 -10.359 1 94.31 11 GLN B O 1
ATOM 709 N N . SER B 1 12 ? 5.711 5.617 -9.539 1 91.88 12 SER B N 1
ATOM 710 C CA . SER B 1 12 ? 5.395 6.641 -10.531 1 91.88 12 SER B CA 1
ATOM 711 C C . SER B 1 12 ? 6.383 7.797 -10.469 1 91.88 12 SER B C 1
ATOM 713 O O . SER B 1 12 ? 6.668 8.438 -11.477 1 91.88 12 SER B O 1
ATOM 715 N N . SER B 1 13 ? 6.801 8.133 -9.266 1 90.12 13 SER B N 1
ATOM 716 C CA . SER B 1 13 ? 7.75 9.211 -9 1 90.12 13 SER B CA 1
ATOM 717 C C . SER B 1 13 ? 8.414 9.047 -7.637 1 90.12 13 SER B C 1
ATOM 719 O O . SER B 1 13 ? 8.031 8.164 -6.863 1 90.12 13 SER B O 1
ATOM 721 N N . ASN B 1 14 ? 9.422 9.75 -7.422 1 89 14 ASN B N 1
ATOM 722 C CA . ASN B 1 14 ? 10.047 9.812 -6.105 1 89 14 ASN B CA 1
ATOM 723 C C . ASN B 1 14 ? 9.805 11.156 -5.43 1 89 14 ASN B C 1
ATOM 725 O O . ASN B 1 14 ? 9.711 12.188 -6.102 1 89 14 ASN B O 1
ATOM 729 N N . PHE B 1 15 ? 9.672 11.086 -4.105 1 86.31 15 PHE B N 1
ATOM 730 C CA . PHE B 1 15 ? 9.578 12.344 -3.367 1 86.31 15 PHE B CA 1
ATOM 731 C C . PHE B 1 15 ? 10.883 13.125 -3.461 1 86.31 15 PHE B C 1
ATOM 733 O O . PHE B 1 15 ? 11.945 12.617 -3.08 1 86.31 15 PHE B O 1
ATOM 740 N N . PRO B 1 16 ? 10.781 14.344 -3.975 1 85.56 16 PRO B N 1
ATOM 741 C CA . PRO B 1 16 ? 12.016 15.039 -4.359 1 85.56 16 PRO B CA 1
ATOM 742 C C . PRO B 1 16 ? 12.883 15.414 -3.162 1 85.56 16 PRO B C 1
ATOM 744 O O . PRO B 1 16 ? 14.086 15.633 -3.312 1 85.56 16 PRO B O 1
ATOM 747 N N . PHE B 1 17 ? 12.398 15.477 -1.96 1 86.19 17 PHE B N 1
ATOM 748 C CA . PHE B 1 17 ? 13.164 15.938 -0.807 1 86.19 17 PHE B CA 1
ATOM 749 C C . PHE B 1 17 ? 13.727 14.758 -0.028 1 86.19 17 PHE B C 1
ATOM 751 O O . PHE B 1 17 ? 14.242 14.922 1.08 1 86.19 17 PHE B O 1
ATOM 758 N N . TRP B 1 18 ? 13.57 13.586 -0.514 1 85.75 18 TRP B N 1
ATOM 759 C CA . TRP B 1 18 ? 14.156 12.391 0.079 1 85.75 18 TRP B CA 1
ATOM 760 C C . TRP B 1 18 ? 15.312 11.867 -0.773 1 85.75 18 TRP B C 1
ATOM 762 O O . TRP B 1 18 ? 15.375 12.141 -1.973 1 85.75 18 TRP B O 1
ATOM 772 N N . PRO B 1 19 ? 16.219 11.164 -0.143 1 88.25 19 PRO B N 1
ATOM 773 C CA . PRO B 1 19 ? 17.312 10.594 -0.93 1 88.25 19 PRO B CA 1
ATOM 774 C C . PRO B 1 19 ? 16.828 9.562 -1.951 1 88.25 19 PRO B C 1
ATOM 776 O O . PRO B 1 19 ? 15.781 8.938 -1.758 1 88.25 19 PRO B O 1
ATOM 779 N N . PRO B 1 20 ? 17.656 9.375 -3.023 1 85.19 20 PRO B N 1
ATOM 780 C CA . PRO B 1 20 ? 17.281 8.406 -4.059 1 85.19 20 PRO B CA 1
ATOM 781 C C . PRO B 1 20 ? 17.109 6.992 -3.514 1 85.19 20 PRO B C 1
ATOM 783 O O . PRO B 1 20 ? 16.391 6.184 -4.102 1 85.19 20 PRO B O 1
ATOM 786 N N . GLU B 1 21 ? 17.734 6.719 -2.404 1 85.38 21 GLU B N 1
ATOM 787 C CA . GLU B 1 21 ? 17.672 5.391 -1.798 1 85.38 21 GLU B CA 1
ATOM 788 C C . GLU B 1 21 ? 16.297 5.133 -1.182 1 85.38 21 GLU B C 1
ATOM 790 O O . GLU B 1 21 ? 15.961 3.99 -0.864 1 85.38 21 GLU B O 1
ATOM 795 N N . SER B 1 22 ? 15.539 6.227 -1.01 1 84.56 22 SER B N 1
ATOM 796 C CA . SER B 1 22 ? 14.172 6.094 -0.503 1 84.56 22 SER B CA 1
ATOM 797 C C . SER B 1 22 ? 13.195 5.773 -1.627 1 84.56 22 SER B C 1
ATOM 799 O O . SER B 1 22 ? 12.133 6.383 -1.722 1 84.56 22 SER B O 1
ATOM 801 N N . GLY B 1 23 ? 13.617 4.906 -2.512 1 90.75 23 GLY B N 1
ATOM 802 C CA . GLY B 1 23 ? 12.812 4.586 -3.682 1 90.75 23 GLY B CA 1
ATOM 803 C C . GLY B 1 23 ? 11.844 3.441 -3.447 1 90.75 23 GLY B C 1
ATOM 804 O O . GLY B 1 23 ? 11.547 3.102 -2.303 1 90.75 23 GLY B O 1
ATOM 805 N N . ALA B 1 24 ? 11.344 2.844 -4.469 1 95 24 ALA B N 1
ATOM 806 C CA . ALA B 1 24 ? 10.289 1.832 -4.457 1 95 24 ALA B CA 1
ATOM 807 C C . ALA B 1 24 ? 10.734 0.583 -3.705 1 95 24 ALA B C 1
ATOM 809 O O . ALA B 1 24 ? 9.93 -0.07 -3.039 1 95 24 ALA B O 1
ATOM 810 N N . SER B 1 25 ? 12.016 0.311 -3.676 1 95.69 25 SER B N 1
ATOM 811 C CA . SER B 1 25 ? 12.523 -0.958 -3.16 1 95.69 25 SER B CA 1
ATOM 812 C C . SER B 1 25 ? 12.492 -0.986 -1.636 1 95.69 25 SER B C 1
ATOM 814 O O . SER B 1 25 ? 12.57 -2.057 -1.028 1 95.69 25 SER B O 1
ATOM 816 N N . VAL B 1 26 ? 12.422 0.178 -0.972 1 93.06 26 VAL B N 1
ATOM 817 C CA . VAL B 1 26 ? 12.438 0.234 0.486 1 93.06 26 VAL B CA 1
ATOM 818 C C . VAL B 1 26 ? 11.172 -0.42 1.045 1 93.06 26 VAL B C 1
ATOM 820 O O . VAL B 1 26 ? 11.156 -0.871 2.191 1 93.06 26 VAL B O 1
ATOM 823 N N . ALA B 1 27 ? 10.148 -0.536 0.229 1 93.12 27 ALA B N 1
ATOM 824 C CA . ALA B 1 27 ? 8.883 -1.114 0.668 1 93.12 27 ALA B CA 1
ATOM 825 C C . ALA B 1 27 ? 8.969 -2.637 0.742 1 93.12 27 ALA B C 1
ATOM 827 O O . ALA B 1 27 ? 8.07 -3.291 1.275 1 93.12 27 ALA B O 1
ATOM 828 N N . VAL B 1 28 ? 10.062 -3.264 0.129 1 96.44 28 VAL B N 1
ATOM 829 C CA . VAL B 1 28 ? 10.133 -4.723 0.111 1 96.44 28 VAL B CA 1
ATOM 830 C C . VAL B 1 28 ? 11.492 -5.18 0.621 1 96.44 28 VAL B C 1
ATOM 832 O O . VAL B 1 28 ? 12.031 -6.188 0.153 1 96.44 28 VAL B O 1
ATOM 835 N N . ASP B 1 29 ? 12.031 -4.367 1.538 1 93.94 29 ASP B N 1
ATOM 836 C CA . ASP B 1 29 ? 13.367 -4.676 2.049 1 93.94 29 ASP B CA 1
ATOM 837 C C . ASP B 1 29 ? 13.289 -5.535 3.309 1 93.94 29 ASP B C 1
ATOM 839 O O . ASP B 1 29 ? 14.312 -5.855 3.914 1 93.94 29 ASP B O 1
ATOM 843 N N . GLY B 1 30 ? 12.031 -5.883 3.758 1 91.38 30 GLY B N 1
ATOM 844 C CA . GLY B 1 30 ? 11.844 -6.781 4.887 1 91.38 30 GLY B CA 1
ATOM 845 C C . GLY B 1 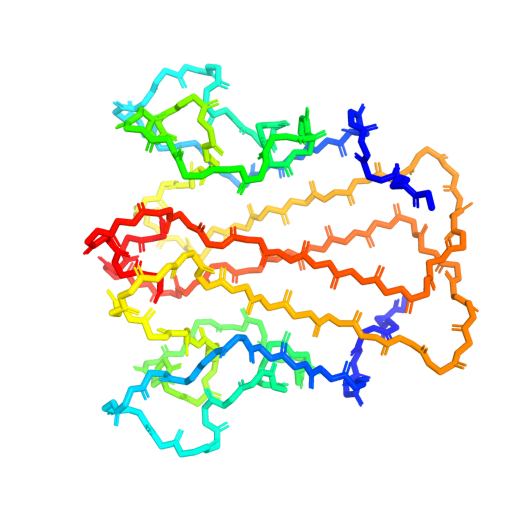30 ? 11.789 -6.059 6.219 1 91.38 30 GLY B C 1
ATOM 846 O O . GLY B 1 30 ? 11.539 -6.68 7.258 1 91.38 30 GLY B O 1
ATOM 847 N N . ARG B 1 31 ? 11.992 -4.746 6.238 1 86.31 31 ARG B N 1
ATOM 848 C CA . ARG B 1 31 ? 11.953 -3.955 7.461 1 86.31 31 ARG B CA 1
ATOM 849 C C . ARG B 1 31 ? 10.578 -3.309 7.648 1 86.31 31 ARG B C 1
ATOM 851 O O . ARG B 1 31 ? 10.18 -2.451 6.859 1 86.31 31 ARG B O 1
ATOM 858 N N . THR B 1 32 ? 9.828 -3.791 8.547 1 82.31 32 THR B N 1
ATOM 859 C CA . THR B 1 32 ? 8.453 -3.332 8.742 1 82.31 32 THR B CA 1
ATOM 860 C C . THR B 1 32 ? 8.336 -2.514 10.031 1 82.31 32 THR B C 1
ATOM 862 O O . THR B 1 32 ? 7.25 -2.047 10.375 1 82.31 32 THR B O 1
ATOM 865 N N . GLY B 1 33 ? 9.414 -2.318 10.688 1 73.44 33 GLY B N 1
ATOM 866 C CA . GLY B 1 33 ? 9.375 -1.623 11.969 1 73.44 33 GLY B CA 1
ATOM 867 C C . GLY B 1 33 ? 9.297 -0.115 11.82 1 73.44 33 GLY B C 1
ATOM 868 O O . GLY B 1 33 ? 9.445 0.417 10.719 1 73.44 33 GLY B O 1
ATOM 869 N N . VAL B 1 34 ? 8.836 0.461 12.93 1 65.25 34 VAL B N 1
ATOM 870 C CA . VAL B 1 34 ? 8.773 1.914 13.047 1 65.25 34 VAL B CA 1
ATOM 871 C C . VAL B 1 34 ? 10.188 2.484 13.164 1 65.25 34 VAL B C 1
ATOM 873 O O . VAL B 1 34 ? 11.031 1.923 13.859 1 65.25 34 VAL B O 1
ATOM 876 N N . SER B 1 35 ? 10.531 3.307 12.133 1 67.62 35 SER B N 1
ATOM 877 C CA . SER B 1 35 ? 11.828 3.955 12.258 1 67.62 35 SER B CA 1
ATOM 878 C C . SER B 1 35 ? 11.688 5.473 12.352 1 67.62 35 SER B C 1
ATOM 880 O O . SER B 1 35 ? 10.711 6.039 11.852 1 67.62 35 SER B O 1
ATOM 882 N N . GLU B 1 36 ? 12.617 5.984 13.148 1 69.5 36 GLU B N 1
ATOM 883 C CA . GLU B 1 36 ? 12.695 7.438 13.25 1 69.5 36 GLU B CA 1
ATOM 884 C C . GLU B 1 36 ? 13.055 8.062 11.898 1 69.5 36 GLU B C 1
ATOM 886 O O . GLU B 1 36 ? 12.688 9.203 11.625 1 69.5 36 GLU B O 1
ATOM 891 N N . ASP B 1 37 ? 13.766 7.285 11.141 1 78.12 37 ASP B N 1
ATOM 892 C CA . ASP B 1 37 ? 14.133 7.805 9.828 1 78.12 37 ASP B CA 1
ATOM 893 C C . ASP B 1 37 ? 13.25 7.211 8.734 1 78.12 37 ASP B C 1
ATOM 895 O O . ASP B 1 37 ? 13.641 6.254 8.062 1 78.12 37 ASP B O 1
ATOM 899 N N . VAL B 1 38 ? 12.195 7.777 8.516 1 77.44 38 VAL B N 1
ATOM 900 C CA . VAL B 1 38 ? 11.195 7.273 7.586 1 77.44 38 VAL B CA 1
ATOM 901 C C . VAL B 1 38 ? 11.766 7.27 6.168 1 77.44 38 VAL B C 1
ATOM 903 O O . VAL B 1 38 ? 11.328 6.488 5.32 1 77.44 38 VAL B O 1
ATOM 906 N N . ARG B 1 39 ? 12.805 8.07 5.914 1 79.88 39 ARG B N 1
ATOM 907 C CA . ARG B 1 39 ? 13.367 8.195 4.57 1 79.88 39 ARG B CA 1
ATOM 908 C C . ARG B 1 39 ? 14.078 6.91 4.156 1 79.88 39 ARG B C 1
ATOM 910 O O . ARG B 1 39 ? 14.266 6.656 2.963 1 79.88 39 ARG B O 1
ATOM 917 N N . SER B 1 40 ? 14.445 6.145 5.137 1 83.31 40 SER B N 1
ATOM 918 C CA . SER B 1 40 ? 15.18 4.922 4.828 1 83.31 40 SER B CA 1
ATOM 919 C C . SER B 1 40 ? 14.312 3.688 5.066 1 83.31 40 SER B C 1
ATOM 921 O O . SER B 1 40 ? 14.758 2.561 4.828 1 83.31 40 SER B O 1
ATOM 923 N N . THR B 1 41 ? 13.109 3.945 5.477 1 84.44 41 THR B N 1
ATOM 924 C CA . THR B 1 41 ? 12.312 2.783 5.855 1 84.44 41 THR B CA 1
ATOM 925 C C . THR B 1 41 ? 10.953 2.811 5.156 1 84.44 41 THR B C 1
ATOM 927 O O . THR B 1 41 ? 10.172 1.861 5.27 1 84.44 41 THR B O 1
ATOM 930 N N . CYS B 1 42 ? 10.648 3.926 4.453 1 87.19 42 CYS B N 1
ATOM 931 C CA . CYS B 1 42 ? 9.375 4.047 3.756 1 87.19 42 CYS B CA 1
ATOM 932 C C . CYS B 1 42 ? 9.578 4.562 2.336 1 87.19 42 CYS B C 1
ATOM 934 O O . CYS B 1 42 ? 10.523 5.301 2.066 1 87.19 42 CYS B O 1
ATOM 936 N N . THR B 1 43 ? 8.734 4.109 1.459 1 88.31 43 THR B N 1
ATOM 937 C CA . THR B 1 43 ? 8.688 4.68 0.117 1 88.31 43 THR B CA 1
ATOM 938 C C . THR B 1 43 ? 7.699 5.844 0.06 1 88.31 43 THR B C 1
ATOM 940 O O . THR B 1 43 ? 6.758 5.902 0.85 1 88.31 43 THR B O 1
ATOM 943 N N . HIS B 1 44 ? 8.008 6.758 -0.819 1 86.19 44 HIS B N 1
ATOM 944 C CA . HIS B 1 44 ? 7.168 7.941 -0.972 1 86.19 44 HIS B CA 1
ATOM 945 C C . HIS B 1 44 ? 7.227 8.477 -2.398 1 86.19 44 HIS B C 1
ATOM 947 O O . HIS B 1 44 ? 8.312 8.664 -2.953 1 86.19 44 HIS B O 1
ATOM 953 N N . THR B 1 45 ? 6.051 8.633 -2.988 1 88.5 45 THR B N 1
ATOM 954 C CA . THR B 1 45 ? 6.004 9.273 -4.301 1 88.5 45 THR B CA 1
ATOM 955 C C . THR B 1 45 ? 5.871 10.789 -4.16 1 88.5 45 THR B C 1
ATOM 957 O O . THR B 1 45 ? 5.676 11.297 -3.057 1 88.5 45 THR B O 1
ATOM 960 N N . SER B 1 46 ? 5.969 11.438 -5.277 1 83.31 46 SER B N 1
ATOM 961 C CA . SER B 1 46 ? 5.816 12.883 -5.281 1 83.31 46 SER B CA 1
ATOM 962 C C . SER B 1 46 ? 4.391 13.297 -4.93 1 83.31 46 SER B C 1
ATOM 964 O O . SER B 1 46 ? 3.441 12.555 -5.199 1 83.31 46 SER B O 1
ATOM 966 N N . ASN B 1 47 ? 4.285 14.375 -4.238 1 75.31 47 ASN B N 1
ATOM 967 C CA . ASN B 1 47 ? 2.961 14.914 -3.943 1 75.31 47 ASN B CA 1
ATOM 968 C C . ASN B 1 47 ? 2.486 15.867 -5.035 1 75.31 47 ASN B C 1
ATOM 970 O O . ASN B 1 47 ? 1.46 16.531 -4.883 1 75.31 47 ASN B O 1
ATOM 974 N N . GLN B 1 48 ? 3.32 15.938 -5.949 1 71.38 48 GLN B N 1
ATOM 975 C CA . GLN B 1 48 ? 2.996 16.828 -7.055 1 71.38 48 GLN B CA 1
ATOM 976 C C . GLN B 1 48 ? 2.373 16.062 -8.219 1 71.38 48 GLN B C 1
ATOM 978 O O . GLN B 1 48 ? 2.83 14.977 -8.57 1 71.38 48 GLN B O 1
ATOM 983 N N . GLY B 1 49 ? 1.245 16.516 -8.656 1 64.5 49 GLY B N 1
ATOM 984 C CA . GLY B 1 49 ? 0.669 15.961 -9.867 1 64.5 49 GLY B CA 1
ATOM 985 C C . GLY B 1 49 ? -0.404 14.922 -9.602 1 64.5 49 GLY B C 1
ATOM 986 O O . GLY B 1 49 ? -1.188 15.062 -8.664 1 64.5 49 GLY B O 1
ATOM 987 N N . SER B 1 50 ? -0.41 13.867 -10.594 1 66.38 50 SER B N 1
ATOM 988 C CA . SER B 1 50 ? -1.421 12.82 -10.578 1 66.38 50 SER B CA 1
ATOM 989 C C . SER B 1 50 ? -1.172 11.836 -9.438 1 66.38 50 SER B C 1
ATOM 991 O O . SER B 1 50 ? -0.123 11.875 -8.789 1 66.38 50 SER B O 1
ATOM 993 N N . HIS B 1 51 ? -2.021 10.969 -9.234 1 73.38 51 HIS B N 1
ATOM 994 C CA . HIS B 1 51 ? -1.932 9.922 -8.227 1 73.38 51 HIS B CA 1
ATOM 995 C C . HIS B 1 51 ? -0.677 9.078 -8.422 1 73.38 51 HIS B C 1
ATOM 997 O O . HIS B 1 51 ? -0.475 8.5 -9.492 1 73.38 51 HIS B O 1
ATOM 1003 N N . GLY B 1 52 ? 0.141 9.18 -7.473 1 85.31 52 GLY B N 1
ATOM 1004 C CA . GLY B 1 52 ? 1.299 8.297 -7.48 1 85.31 52 GLY B CA 1
ATOM 1005 C C . GLY B 1 52 ? 0.938 6.836 -7.312 1 85.31 52 GLY B C 1
ATOM 1006 O O . GLY B 1 52 ? -0.163 6.512 -6.863 1 85.31 52 GLY B O 1
ATOM 1007 N N . TRP B 1 53 ? 1.715 6.035 -7.816 1 91.25 53 TRP B N 1
ATOM 1008 C CA . TRP B 1 53 ? 1.521 4.605 -7.621 1 91.25 53 TRP B CA 1
ATOM 1009 C C . TRP B 1 53 ? 2.84 3.918 -7.285 1 91.25 53 TRP B C 1
ATOM 1011 O O . TRP B 1 53 ? 3.914 4.445 -7.578 1 91.25 53 TRP B O 1
ATOM 1021 N N . TRP B 1 54 ? 2.781 2.838 -6.582 1 94.06 54 TRP B N 1
ATOM 1022 C CA . TRP B 1 54 ? 3.859 1.899 -6.289 1 94.06 54 TRP B CA 1
ATOM 1023 C C . TRP B 1 54 ? 3.527 0.507 -6.816 1 94.06 54 TRP B C 1
ATOM 1025 O O . TRP B 1 54 ? 2.385 0.054 -6.719 1 94.06 54 TRP B O 1
ATOM 1035 N N . ARG B 1 55 ? 4.602 -0.168 -7.398 1 97.5 55 ARG B N 1
ATOM 1036 C CA . ARG B 1 55 ? 4.352 -1.447 -8.055 1 97.5 55 ARG B CA 1
ATOM 1037 C C . ARG B 1 55 ? 5.391 -2.484 -7.648 1 97.5 55 ARG B C 1
ATOM 1039 O O . ARG B 1 55 ? 6.582 -2.174 -7.551 1 97.5 55 ARG B O 1
ATOM 1046 N N . LEU B 1 56 ? 4.926 -3.637 -7.344 1 98.19 56 LEU B N 1
ATOM 1047 C CA . LEU B 1 56 ? 5.738 -4.828 -7.125 1 98.19 56 LEU B CA 1
ATOM 1048 C C . LEU B 1 56 ? 5.594 -5.805 -8.289 1 98.19 56 LEU B C 1
ATOM 1050 O O . LEU B 1 56 ? 4.477 -6.082 -8.734 1 98.19 56 LEU B O 1
ATOM 1054 N N . MET B 1 57 ? 6.723 -6.289 -8.781 1 98.44 57 MET B N 1
ATOM 1055 C CA . MET B 1 57 ? 6.715 -7.195 -9.922 1 98.44 57 MET B CA 1
ATOM 1056 C C . MET B 1 57 ? 7.488 -8.477 -9.609 1 98.44 57 MET B C 1
ATOM 1058 O O . MET B 1 57 ? 8.57 -8.422 -9.031 1 98.44 57 MET B O 1
ATOM 1062 N N . PHE B 1 58 ? 6.945 -9.547 -10.016 1 98 58 PHE B N 1
ATOM 1063 C CA . PHE B 1 58 ? 7.613 -10.836 -9.938 1 98 58 PHE B CA 1
ATOM 1064 C C . PHE B 1 58 ? 8.117 -11.273 -11.312 1 98 58 PHE B C 1
ATOM 1066 O O . PHE B 1 58 ? 7.477 -10.992 -12.328 1 98 58 PHE B O 1
ATOM 1073 N N . SER B 1 59 ? 9.273 -11.906 -11.375 1 97.5 59 SER B N 1
ATOM 1074 C CA . SER B 1 59 ? 9.836 -12.391 -12.633 1 97.5 59 SER B CA 1
ATOM 1075 C C . SER B 1 59 ? 9.031 -13.555 -13.188 1 97.5 59 SER B C 1
ATOM 1077 O O . SER B 1 59 ? 9.094 -13.844 -14.391 1 97.5 59 SER B O 1
ATOM 1079 N N . GLN B 1 60 ? 8.336 -14.305 -12.352 1 97.44 60 GLN B N 1
ATOM 1080 C CA . GLN 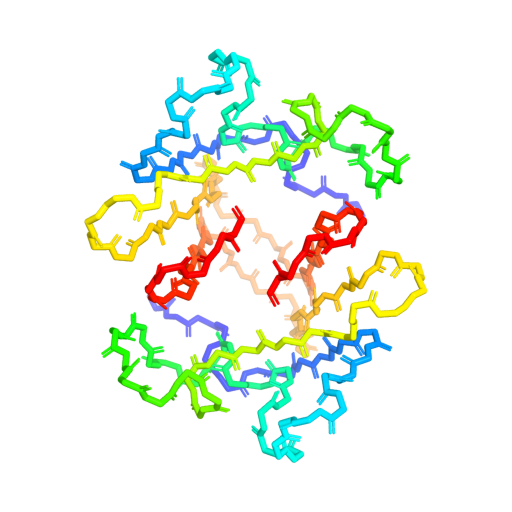B 1 60 ? 7.402 -15.383 -12.656 1 97.44 60 GLN B CA 1
ATOM 1081 C C . GLN B 1 60 ? 6.199 -15.352 -11.719 1 97.44 60 GLN B C 1
ATOM 1083 O O . GLN B 1 60 ? 6.27 -14.781 -10.625 1 97.44 60 GLN B O 1
ATOM 1088 N N . PRO B 1 61 ? 5.113 -15.969 -12.266 1 97.44 61 PRO B N 1
ATOM 1089 C CA . PRO B 1 61 ? 3.959 -16 -11.359 1 97.44 61 PRO B CA 1
ATOM 1090 C C . PRO B 1 61 ? 4.277 -16.672 -10.023 1 97.44 61 PRO B C 1
ATOM 1092 O O . PRO B 1 61 ? 5 -17.672 -9.977 1 97.44 61 PRO B O 1
ATOM 1095 N N . VAL B 1 62 ? 3.787 -16.094 -8.977 1 97.62 62 VAL B N 1
ATOM 1096 C CA . VAL B 1 62 ? 4.016 -16.594 -7.629 1 97.62 62 VAL B CA 1
ATOM 1097 C C . VAL B 1 62 ? 2.678 -16.828 -6.93 1 97.62 62 VAL B C 1
ATOM 1099 O O . VAL B 1 62 ? 1.748 -16.031 -7.082 1 97.62 62 VAL B O 1
ATOM 1102 N N . ASP B 1 63 ? 2.586 -17.859 -6.195 1 97.31 63 ASP B N 1
ATOM 1103 C CA . ASP B 1 63 ? 1.411 -18.141 -5.371 1 97.31 63 ASP B CA 1
ATOM 1104 C C . ASP B 1 63 ? 1.354 -17.203 -4.168 1 97.31 63 ASP B C 1
ATOM 1106 O O . ASP B 1 63 ? 2.275 -17.172 -3.35 1 97.31 63 ASP B O 1
ATOM 1110 N N . VAL B 1 64 ? 0.301 -16.484 -4.09 1 97.75 64 VAL B N 1
ATOM 1111 C CA . VAL B 1 64 ? 0.11 -15.562 -2.975 1 97.75 64 VAL B CA 1
ATOM 1112 C C . VAL B 1 64 ? -1.183 -15.906 -2.236 1 97.75 64 VAL B C 1
ATOM 1114 O O . VAL B 1 64 ? -2.221 -16.141 -2.863 1 97.75 64 VAL B O 1
ATOM 1117 N N . THR B 1 65 ? -1.111 -15.961 -0.935 1 97.81 65 THR B N 1
ATOM 1118 C CA . THR B 1 65 ? -2.305 -16.203 -0.13 1 97.81 65 THR B CA 1
ATOM 1119 C C . THR B 1 65 ? -2.77 -14.914 0.546 1 97.81 65 THR B C 1
ATOM 1121 O O . THR B 1 65 ? -3.953 -14.766 0.853 1 97.81 65 THR B O 1
ATOM 1124 N N . TRP B 1 66 ? -1.838 -14.117 0.86 1 97.5 66 TRP B N 1
ATOM 1125 C CA . TRP B 1 66 ? -2.199 -12.828 1.444 1 97.5 66 TRP B CA 1
ATOM 1126 C C . TRP B 1 66 ? -1.088 -11.805 1.234 1 97.5 66 TRP B C 1
ATOM 1128 O O . TRP B 1 66 ? 0.031 -12.164 0.857 1 97.5 66 TRP B O 1
ATOM 1138 N N . PHE B 1 67 ? -1.379 -10.562 1.345 1 96.38 67 PHE B N 1
ATOM 1139 C CA . PHE B 1 67 ? -0.499 -9.406 1.193 1 96.38 67 PHE B CA 1
ATOM 1140 C C . PHE B 1 67 ? -0.763 -8.375 2.285 1 96.38 67 PHE B C 1
ATOM 1142 O O . PHE B 1 67 ? -1.917 -8.117 2.635 1 96.38 67 PHE B O 1
ATOM 1149 N N . GLN B 1 68 ? 0.373 -7.801 2.822 1 95.81 68 GLN B N 1
ATOM 1150 C CA . GLN B 1 68 ? 0.201 -6.781 3.85 1 95.81 68 GLN B CA 1
ATOM 1151 C C . GLN B 1 68 ? 1.078 -5.562 3.566 1 95.81 68 GLN B C 1
ATOM 1153 O O . GLN B 1 68 ? 2.238 -5.703 3.172 1 95.81 68 GLN B O 1
ATOM 1158 N N . ILE B 1 69 ? 0.51 -4.418 3.764 1 92.94 69 ILE B N 1
ATOM 1159 C CA . ILE B 1 69 ? 1.197 -3.137 3.652 1 92.94 69 ILE B CA 1
ATOM 1160 C C . ILE B 1 69 ? 1.253 -2.461 5.02 1 92.94 69 ILE B C 1
ATOM 1162 O O . ILE B 1 69 ? 0.248 -2.4 5.73 1 92.94 69 ILE B O 1
ATOM 1166 N N . TYR B 1 70 ? 2.416 -2.027 5.402 1 90 70 TYR B N 1
ATOM 1167 C CA . TYR B 1 70 ? 2.596 -1.283 6.645 1 90 70 TYR B CA 1
ATOM 1168 C C . TYR B 1 70 ? 2.709 0.212 6.375 1 90 70 TYR B C 1
ATOM 1170 O O . TYR B 1 70 ? 3.424 0.632 5.461 1 90 70 TYR B O 1
ATOM 1178 N N . ASN B 1 71 ? 1.965 0.96 7.172 1 84.19 71 ASN B N 1
ATOM 1179 C CA . ASN B 1 71 ? 2.014 2.412 7.039 1 84.19 71 ASN B CA 1
ATOM 1180 C C . ASN B 1 71 ? 3.291 2.988 7.641 1 84.19 71 ASN B C 1
ATOM 1182 O O . ASN B 1 71 ? 3.945 2.336 8.453 1 84.19 71 ASN B O 1
ATOM 1186 N N . ARG B 1 72 ? 3.574 4.207 7.098 1 75.94 72 ARG B N 1
ATOM 1187 C CA . ARG B 1 72 ? 4.68 4.941 7.699 1 75.94 72 ARG B CA 1
ATOM 1188 C C . ARG B 1 72 ? 4.391 5.266 9.164 1 75.94 72 ARG B C 1
ATOM 1190 O O . ARG B 1 72 ? 3.234 5.449 9.547 1 75.94 72 ARG B O 1
ATOM 1197 N N . ASP B 1 73 ? 5.289 4.883 9.922 1 63.31 73 ASP B N 1
ATOM 1198 C CA . ASP B 1 73 ? 5.145 5.289 11.312 1 63.31 73 ASP B CA 1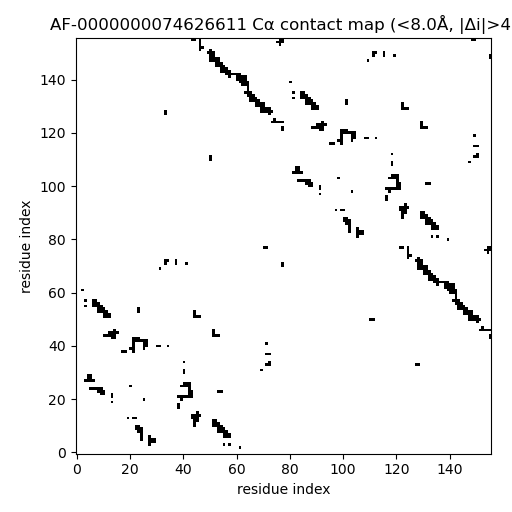
ATOM 1199 C C . ASP B 1 73 ? 5.219 6.809 11.453 1 63.31 73 ASP B C 1
ATOM 1201 O O . ASP B 1 73 ? 5.797 7.488 10.602 1 63.31 73 ASP B O 1
ATOM 1205 N N . GLY B 1 74 ? 4.289 7.227 12.375 1 57.81 74 GLY B N 1
ATOM 1206 C CA . GLY B 1 74 ? 4.41 8.617 12.789 1 57.81 74 GLY B CA 1
ATOM 1207 C C . GLY B 1 74 ? 3.158 9.43 12.516 1 57.81 74 GLY B C 1
ATOM 1208 O O . GLY B 1 74 ? 2.086 8.867 12.281 1 57.81 74 GLY B O 1
ATOM 1209 N N . LYS B 1 75 ? 3.422 10.625 12.797 1 52.28 75 LYS B N 1
ATOM 1210 C CA . LYS B 1 75 ? 2.375 11.641 12.789 1 52.28 75 LYS B CA 1
ATOM 1211 C C . LYS B 1 75 ? 1.835 11.859 11.375 1 52.28 75 LYS B C 1
ATOM 1213 O O . LYS B 1 75 ? 1.039 12.766 11.141 1 52.28 75 LYS B O 1
ATOM 1218 N N . VAL B 1 76 ? 2.523 11.086 10.492 1 52.28 76 VAL B N 1
ATOM 1219 C CA . VAL B 1 76 ? 2.123 11.539 9.172 1 52.28 76 VAL B CA 1
ATOM 1220 C C . VAL B 1 76 ? 0.95 10.703 8.664 1 52.28 76 VAL B C 1
ATOM 1222 O O . VAL B 1 76 ? 0.838 9.523 9 1 52.28 76 VAL B O 1
ATOM 1225 N N . PHE B 1 77 ? -0.106 11.336 8.227 1 53.53 77 PHE B N 1
ATOM 1226 C CA . PHE B 1 77 ? -1.393 10.875 7.723 1 53.53 77 PHE B CA 1
ATOM 1227 C C . PHE B 1 77 ? -1.203 9.922 6.551 1 53.53 77 PHE B C 1
ATOM 1229 O O . PHE B 1 77 ? -0.275 10.078 5.754 1 53.53 77 PHE B O 1
ATOM 1236 N N . THR B 1 78 ? -1.335 8.711 6.762 1 50.34 78 THR B N 1
ATOM 1237 C CA . THR B 1 78 ? -1.638 7.934 5.562 1 50.34 78 THR B CA 1
ATOM 1238 C C . THR B 1 78 ? -3.062 8.203 5.09 1 50.34 78 THR B C 1
ATOM 1240 O O . THR B 1 78 ? -3.979 8.328 5.902 1 50.34 78 THR B O 1
#

InterPro domains:
  IPR008979 Galactose-binding-like domain superfamily [SSF49785] (2-74)
  IPR051941 Blood Group Antigen-Binding Lectin [PTHR45713] (2-73)

Solvent-accessible surface area (backbone atoms only — not comparable to full-atom values): 9110 Å² total; per-residue (Å²): 135,75,80,58,56,74,41,55,47,42,51,73,44,58,32,84,91,47,62,82,79,21,31,48,52,28,68,26,65,79,62,81,70,78,51,95,54,48,56,75,50,33,50,36,42,34,66,66,79,70,62,28,36,42,34,43,42,46,98,52,73,38,77,39,46,61,50,77,47,73,47,66,51,52,89,55,60,94,134,76,80,58,56,73,41,53,49,42,50,73,44,58,31,83,92,46,62,81,79,21,30,47,52,29,69,25,65,78,61,81,69,79,49,94,54,47,57,75,49,31,49,34,42,34,70,67,80,70,62,27,36,42,35,43,42,47,99,53,73,37,78,39,46,61,49,77,48,72,47,68,50,55,88,54,60,94

Secondary structure (DSSP, 8-state):
--TTTT-EEEES---TTS-TTSSGGGGGSS--S--S-HHHH-----SSSS--EEEEEEEEEEEEEEEEEEPPPSSS--/--TTTT-EEEES---TTS-TTSSGGGGGSS--S--S-HHHH-----SSSS--EEEEEEEEEEEEEEEEEEPPPSSS--

Radius of gyration: 14.86 Å; Cα contacts (8 Å, |Δi|>4): 307; chains: 2; bounding box: 35×37×32 Å

Organism: NCBI:txid231223

Sequence (156 aa):
RNVALKQSTNQSSNFPFWPPESGASVAVDGRTGVSEDVRSTCTHTSNQGSHGWWRLMFSQPVDVTWFQIYNRDGKVFTRNVALKQSTNQSSNFPFWPPESGASVAVDGRTGVSEDVRSTCTHTSNQGSHGWWRLMFSQPVDVTWFQIYNRDGKVFT

Foldseek 3Di:
DQPLAQADKAKPAFAPVADPCLALNLQRPPDQDADPPCSNNHGDGYPDDDDMDMDGDDPDDDDDDDDDGHDHDDPDDD/DQPLAQADKAKPAFAPVADPCLALNLQRPPDQDADPCLSNNHGDGYPDDDDMDMDGDDPDDDDDDDDDGHDHDDPDDD

pLDDT: mean 86.04, std 12.74, range [49.41, 98.44]